Protein AF-A0A974PUY2-F1 (afdb_monomer_lite)

Organism: NCBI:txid2528964

Sequence (91 aa):
MRTSKPVTVTLGDMAERVDALRVSGRYASTSEVLRAGVRALEREQAALDAYMREEVRKALDDTRPSVPSEDVFARLKRRHQEEAKAAGRGV

InterPro domains:
  IPR010985 Ribbon-helix-helix [SSF47598] (8-46)
  IPR022789 Antitoxin ParD [PF03693] (4-71)
  IPR038296 Antitoxin ParD superfamily [G3DSA:6.10.10.120] (13-87)

pLDDT: mean 92.39, std 10.44, range [47.84, 98.56]

Structure (mmCIF, N/CA/C/O backbone):
data_AF-A0A974PUY2-F1
#
_entry.id   AF-A0A974PUY2-F1
#
loop_
_atom_site.group_PDB
_atom_site.id
_atom_site.type_symbol
_atom_site.label_atom_id
_atom_site.label_alt_id
_atom_site.label_comp_id
_atom_site.label_asym_id
_atom_site.label_entity_id
_atom_site.label_seq_id
_atom_site.pdbx_PDB_ins_code
_atom_site.Cartn_x
_atom_site.Cartn_y
_atom_site.Cartn_z
_atom_site.occupancy
_atom_site.B_iso_or_equiv
_atom_site.auth_seq_id
_atom_site.auth_comp_id
_atom_site.auth_asym_id
_atom_site.auth_atom_id
_atom_site.pdbx_PDB_model_num
ATOM 1 N N . MET A 1 1 ? -0.754 8.338 -35.771 1.00 50.84 1 MET A N 1
ATOM 2 C CA . MET A 1 1 ? -0.496 9.304 -34.673 1.00 50.84 1 MET A CA 1
ATOM 3 C C . MET A 1 1 ? -0.076 8.526 -33.433 1.00 50.84 1 MET A C 1
ATOM 5 O O . MET A 1 1 ? -0.608 7.444 -33.225 1.00 50.84 1 MET A O 1
ATOM 9 N N . ARG A 1 2 ? 0.906 8.991 -32.650 1.00 57.28 2 ARG A N 1
ATOM 10 C CA . ARG A 1 2 ? 1.290 8.321 -31.393 1.00 57.28 2 ARG A CA 1
ATOM 11 C C . ARG A 1 2 ? 0.266 8.695 -30.312 1.00 57.28 2 ARG A C 1
ATOM 13 O O . ARG A 1 2 ? 0.081 9.875 -30.050 1.00 57.28 2 ARG A O 1
ATOM 20 N N . THR A 1 3 ? -0.395 7.703 -29.716 1.00 71.12 3 THR A N 1
ATOM 21 C CA . THR A 1 3 ? -1.517 7.870 -28.763 1.00 71.12 3 THR A CA 1
ATOM 22 C C . THR A 1 3 ? -1.085 8.282 -27.345 1.00 71.12 3 THR A C 1
ATOM 24 O O . THR A 1 3 ? -1.926 8.493 -26.481 1.00 71.12 3 THR A O 1
ATOM 27 N N . SER A 1 4 ? 0.214 8.423 -27.067 1.00 73.50 4 SER A N 1
ATOM 28 C CA . SER A 1 4 ? 0.714 8.698 -25.713 1.00 73.50 4 SER A CA 1
ATOM 29 C C . SER A 1 4 ? 1.850 9.718 -25.699 1.00 73.50 4 SER A C 1
ATOM 31 O O . SER A 1 4 ? 2.775 9.623 -26.510 1.00 73.50 4 SER A O 1
ATOM 33 N N . LYS A 1 5 ? 1.816 10.641 -24.730 1.00 85.44 5 LYS A N 1
ATOM 34 C CA . LYS A 1 5 ? 2.904 11.588 -24.445 1.00 85.44 5 LYS A CA 1
ATOM 35 C C . LYS A 1 5 ? 4.069 10.852 -23.756 1.00 85.44 5 LYS A C 1
ATOM 37 O O . LYS A 1 5 ? 3.812 10.131 -22.792 1.00 85.44 5 LYS A O 1
ATOM 42 N N . PRO A 1 6 ? 5.325 10.994 -24.222 1.00 87.81 6 PRO A N 1
ATOM 43 C CA . PRO A 1 6 ? 6.476 10.412 -23.536 1.00 87.81 6 PRO A CA 1
ATOM 44 C C . PRO A 1 6 ? 6.671 11.068 -22.163 1.00 87.81 6 PRO A C 1
ATOM 46 O O . PRO A 1 6 ? 6.461 12.272 -22.008 1.00 87.81 6 PRO A O 1
ATOM 49 N N . VAL A 1 7 ? 7.073 10.266 -21.178 1.00 90.06 7 VAL A N 1
ATOM 50 C CA . VAL A 1 7 ? 7.350 10.703 -19.804 1.00 90.06 7 VAL A CA 1
ATOM 51 C C . VAL A 1 7 ? 8.769 10.276 -19.449 1.00 90.06 7 VAL A C 1
ATOM 53 O O . VAL A 1 7 ? 9.121 9.109 -19.620 1.00 90.06 7 VAL A O 1
ATOM 56 N N . THR A 1 8 ? 9.570 11.219 -18.956 1.00 93.50 8 THR A N 1
ATOM 57 C CA . THR A 1 8 ? 10.910 10.958 -18.421 1.00 93.50 8 THR A 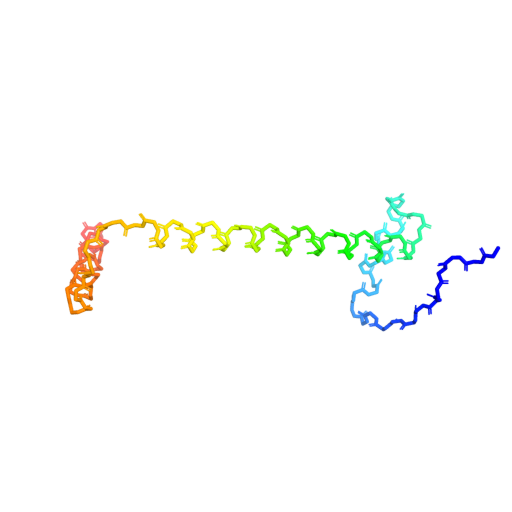CA 1
ATOM 58 C C . THR A 1 8 ? 10.811 10.837 -16.908 1.00 93.50 8 THR A C 1
ATOM 60 O O . THR A 1 8 ? 10.221 11.699 -16.261 1.00 93.50 8 THR A O 1
ATOM 63 N N . VAL A 1 9 ? 11.378 9.771 -16.348 1.00 92.69 9 VAL A N 1
ATOM 64 C CA . VAL A 1 9 ? 11.375 9.501 -14.906 1.00 92.69 9 VAL A CA 1
ATOM 65 C C . VAL A 1 9 ? 12.769 9.086 -14.451 1.00 92.69 9 VAL A C 1
ATOM 67 O O . VAL A 1 9 ? 13.489 8.415 -15.190 1.00 92.69 9 VAL A O 1
ATOM 70 N N . THR A 1 10 ? 13.131 9.452 -13.224 1.00 95.81 10 THR A N 1
ATOM 71 C CA . THR A 1 10 ? 14.372 9.016 -12.574 1.00 95.81 10 THR A CA 1
ATOM 72 C C . THR A 1 10 ? 14.044 7.881 -11.613 1.00 95.81 10 THR A C 1
ATOM 74 O O . THR A 1 10 ? 13.235 8.062 -10.709 1.00 95.81 10 THR A O 1
ATOM 77 N N . LEU A 1 11 ? 14.648 6.707 -11.818 1.00 94.50 11 LEU A N 1
ATOM 78 C CA . LEU A 1 11 ? 14.323 5.494 -11.053 1.00 94.50 11 LEU A CA 1
ATOM 79 C C . LEU A 1 11 ? 15.255 5.228 -9.859 1.00 94.50 11 LEU A C 1
ATOM 81 O O . LEU A 1 11 ? 14.910 4.407 -9.013 1.00 94.50 11 LEU A O 1
ATOM 85 N N . GLY A 1 12 ? 16.417 5.888 -9.784 1.00 96.06 12 GLY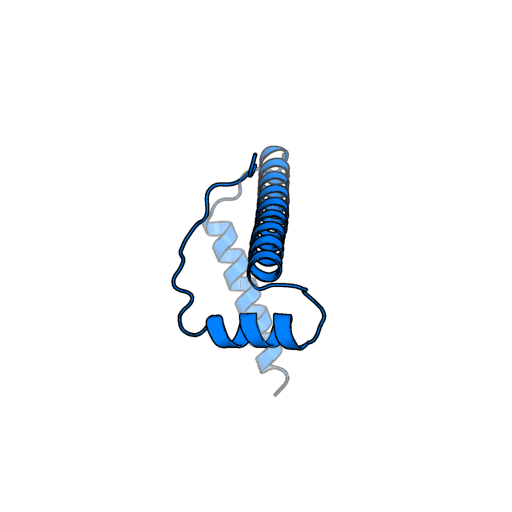 A N 1
ATOM 86 C CA . GLY A 1 12 ? 17.435 5.597 -8.765 1.00 96.06 12 GLY A CA 1
ATOM 87 C C . GLY A 1 12 ? 17.791 4.106 -8.730 1.00 96.06 12 GLY A C 1
ATOM 88 O O . GLY A 1 12 ? 17.881 3.465 -9.779 1.00 96.06 12 GLY A O 1
ATOM 89 N N . ASP A 1 13 ? 17.887 3.542 -7.528 1.00 94.62 13 ASP A N 1
ATOM 90 C CA . ASP A 1 13 ? 18.219 2.130 -7.270 1.00 94.62 13 ASP A CA 1
ATOM 91 C C . ASP A 1 13 ? 17.240 1.126 -7.914 1.00 94.62 13 ASP A C 1
ATOM 93 O O . ASP A 1 13 ? 17.537 -0.060 -8.061 1.00 94.62 13 ASP A O 1
ATOM 97 N N . MET A 1 14 ? 16.047 1.569 -8.329 1.00 95.19 14 MET A N 1
ATOM 98 C CA . MET A 1 14 ? 15.084 0.704 -9.020 1.00 95.19 14 MET A CA 1
ATOM 99 C C . MET A 1 14 ? 15.446 0.456 -10.489 1.00 95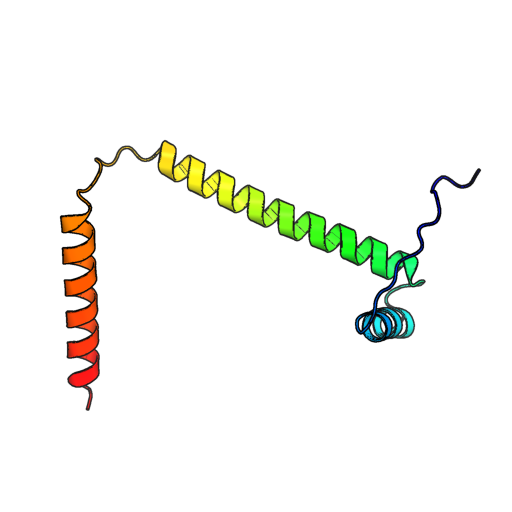.19 14 MET A C 1
ATOM 101 O O . MET A 1 14 ? 14.884 -0.459 -11.095 1.00 95.19 14 MET A O 1
ATOM 105 N N . ALA A 1 15 ? 16.369 1.231 -11.069 1.00 96.00 15 ALA A N 1
ATOM 106 C CA . ALA A 1 15 ? 16.787 1.071 -12.461 1.00 96.00 15 ALA A CA 1
ATOM 107 C C . ALA A 1 15 ? 17.339 -0.338 -12.732 1.00 96.00 15 ALA A C 1
ATOM 109 O O . ALA A 1 15 ? 16.936 -0.971 -13.708 1.00 96.00 15 ALA A O 1
ATOM 110 N N . GLU A 1 16 ? 18.172 -0.866 -11.830 1.00 95.88 16 GLU A N 1
ATOM 111 C CA . GLU A 1 16 ? 18.748 -2.213 -11.948 1.00 95.88 16 GLU A CA 1
ATOM 112 C C . GLU A 1 16 ? 17.671 -3.302 -11.913 1.00 95.88 16 GLU A C 1
ATOM 114 O O . GLU A 1 16 ? 17.705 -4.254 -12.690 1.00 95.88 16 GLU A O 1
ATOM 119 N N . ARG A 1 17 ? 16.656 -3.139 -11.056 1.00 95.62 17 ARG A N 1
ATOM 120 C CA . ARG A 1 17 ? 15.538 -4.091 -10.949 1.00 95.62 17 ARG A CA 1
ATOM 121 C C . ARG A 1 17 ? 14.683 -4.093 -12.211 1.00 95.62 17 ARG A C 1
ATOM 123 O O . ARG A 1 17 ? 14.271 -5.152 -12.680 1.00 95.62 17 ARG A O 1
ATOM 130 N N . VAL A 1 18 ? 14.419 -2.912 -12.766 1.00 96.12 18 VAL A N 1
ATOM 131 C CA . VAL A 1 18 ? 13.682 -2.767 -14.026 1.00 96.12 18 VAL A CA 1
ATOM 132 C C . VAL A 1 18 ? 14.462 -3.388 -15.182 1.00 96.12 18 VAL A C 1
ATOM 134 O O . VAL A 1 18 ? 13.866 -4.083 -16.008 1.00 96.12 18 VAL A O 1
ATOM 137 N N . ASP A 1 19 ? 15.781 -3.197 -15.218 1.00 95.12 19 ASP A N 1
ATOM 138 C CA . ASP A 1 19 ? 16.620 -3.798 -16.248 1.00 95.12 19 ASP A CA 1
ATOM 139 C C . ASP A 1 19 ? 16.693 -5.323 -16.119 1.00 95.12 19 ASP A C 1
ATOM 141 O O . ASP A 1 19 ? 16.495 -6.022 -17.109 1.00 95.12 19 ASP A O 1
ATOM 145 N N . ALA A 1 20 ? 16.832 -5.857 -14.903 1.00 95.81 20 ALA A N 1
ATOM 146 C CA . ALA A 1 20 ? 16.795 -7.297 -14.651 1.00 95.81 20 ALA A CA 1
ATOM 147 C C . ALA A 1 20 ? 15.480 -7.938 -15.135 1.00 95.81 20 ALA A C 1
ATOM 149 O O . ALA A 1 20 ? 15.491 -8.992 -15.774 1.00 95.81 20 ALA A O 1
ATOM 150 N N . LEU A 1 21 ? 14.337 -7.282 -14.903 1.00 95.75 21 LEU A N 1
ATOM 151 C CA . LEU A 1 21 ? 13.036 -7.748 -15.396 1.00 95.75 21 LEU A CA 1
ATOM 152 C C . LEU A 1 21 ? 12.950 -7.729 -16.927 1.00 95.75 21 LEU A C 1
ATOM 154 O O . LEU A 1 21 ? 12.375 -8.646 -17.513 1.00 95.75 21 LEU A O 1
ATOM 158 N N . ARG A 1 22 ? 13.535 -6.725 -17.582 1.00 95.62 22 ARG A N 1
ATOM 159 C CA . ARG A 1 22 ? 13.621 -6.660 -19.047 1.00 95.62 22 ARG A CA 1
ATOM 160 C C . ARG A 1 22 ? 14.537 -7.758 -19.599 1.00 95.62 22 ARG A C 1
ATOM 162 O O . ARG A 1 22 ? 14.135 -8.495 -20.494 1.00 95.62 22 ARG A O 1
ATOM 169 N N . VAL A 1 23 ? 15.744 -7.898 -19.048 1.00 95.69 23 VAL A N 1
ATOM 170 C CA . VAL A 1 23 ? 16.754 -8.892 -19.461 1.00 95.69 23 VAL A CA 1
ATOM 171 C C . VAL A 1 23 ? 16.272 -10.324 -19.230 1.00 95.69 23 VAL A C 1
ATOM 173 O O . VAL A 1 23 ? 16.603 -11.204 -20.018 1.00 95.69 23 VAL A O 1
ATOM 176 N N . SER A 1 24 ? 15.414 -10.559 -18.230 1.00 95.75 24 SER A N 1
ATOM 177 C CA . SER A 1 24 ? 14.779 -11.868 -18.013 1.00 95.75 24 SER A CA 1
ATOM 178 C C . SER A 1 24 ? 13.910 -12.354 -19.184 1.00 95.75 24 SER A C 1
ATOM 180 O O . SER A 1 24 ? 13.474 -13.501 -19.187 1.00 95.75 24 SER A O 1
ATOM 182 N N . GLY A 1 25 ? 13.600 -11.485 -20.155 1.00 93.06 25 GLY A N 1
ATOM 183 C CA . GLY A 1 25 ? 12.727 -11.791 -21.289 1.00 93.06 25 GLY A CA 1
ATOM 184 C C . GLY A 1 25 ? 11.235 -11.758 -20.950 1.00 93.06 25 GLY A C 1
ATOM 185 O O . GLY A 1 25 ? 10.404 -11.866 -21.847 1.00 93.06 25 GLY A O 1
ATOM 186 N N . ARG A 1 26 ? 10.869 -11.551 -19.675 1.00 92.56 26 ARG A N 1
ATOM 187 C CA . ARG A 1 26 ? 9.470 -11.426 -19.236 1.00 92.56 26 ARG A CA 1
ATOM 188 C C . ARG A 1 26 ? 8.777 -10.169 -19.771 1.00 92.56 26 ARG A C 1
ATOM 190 O O . ARG A 1 26 ? 7.553 -10.153 -19.864 1.00 92.56 26 ARG A O 1
ATOM 197 N N . TYR A 1 27 ? 9.544 -9.130 -20.097 1.00 96.69 27 TYR A N 1
ATOM 198 C CA . TYR A 1 27 ? 9.043 -7.868 -20.639 1.00 96.69 27 TYR A CA 1
ATOM 199 C C . TYR A 1 27 ? 9.904 -7.429 -21.823 1.00 96.69 27 TYR A C 1
ATOM 201 O O . TYR A 1 27 ? 11.131 -7.431 -21.739 1.00 96.69 27 TYR A O 1
ATOM 209 N N . ALA A 1 28 ? 9.269 -6.985 -22.905 1.00 94.75 28 ALA A N 1
ATOM 210 C CA . ALA A 1 28 ? 9.941 -6.576 -24.135 1.00 94.75 28 ALA A CA 1
ATOM 211 C C . ALA A 1 28 ? 10.610 -5.194 -24.025 1.00 94.75 28 ALA A C 1
ATOM 213 O O . ALA A 1 28 ? 11.459 -4.842 -24.842 1.00 94.75 28 ALA A O 1
ATOM 214 N N . SER A 1 29 ? 10.225 -4.373 -23.041 1.00 94.81 29 SER A N 1
ATOM 215 C CA . SER A 1 29 ? 10.795 -3.033 -22.855 1.00 94.81 29 SER A CA 1
ATOM 216 C C . SER A 1 29 ? 10.661 -2.508 -21.427 1.00 94.81 29 SER A C 1
ATOM 218 O O . SER A 1 29 ? 9.744 -2.876 -20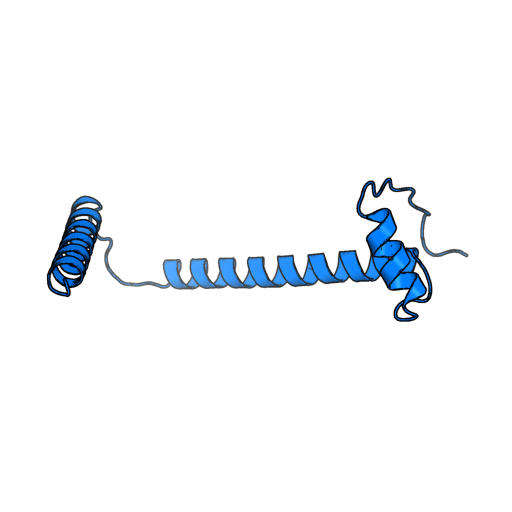.695 1.00 94.81 29 SER A O 1
ATOM 220 N N . THR A 1 30 ? 11.505 -1.538 -21.070 1.00 94.56 30 THR A N 1
ATOM 221 C CA . THR A 1 30 ? 11.394 -0.776 -19.815 1.00 94.56 30 THR A CA 1
ATOM 222 C C . THR A 1 30 ? 10.021 -0.123 -19.655 1.00 94.56 30 THR A C 1
ATOM 224 O O . THR A 1 30 ? 9.426 -0.174 -18.581 1.00 94.56 30 THR A O 1
ATOM 227 N N . SER A 1 31 ? 9.456 0.440 -20.728 1.00 94.00 31 SER A N 1
ATOM 228 C CA . SER A 1 31 ? 8.114 1.032 -20.676 1.00 94.00 31 SER A CA 1
ATOM 229 C C . SER A 1 31 ? 7.025 0.002 -20.368 1.00 94.00 31 SER A C 1
ATOM 231 O O . SER A 1 31 ? 5.995 0.351 -19.797 1.00 94.00 31 SER A O 1
ATOM 233 N N . GLU A 1 32 ? 7.222 -1.260 -20.747 1.00 95.31 32 GLU A N 1
ATOM 234 C CA . GLU A 1 32 ? 6.301 -2.339 -20.405 1.00 95.31 32 GLU A CA 1
ATOM 235 C C . GLU A 1 32 ? 6.405 -2.732 -18.932 1.00 95.31 32 GLU A C 1
ATOM 237 O O . GLU A 1 32 ? 5.366 -2.843 -18.281 1.00 95.31 32 GLU A O 1
ATOM 242 N N . VAL A 1 33 ? 7.628 -2.839 -18.398 1.00 96.69 33 VAL A N 1
ATOM 243 C CA . VAL A 1 33 ? 7.871 -3.057 -16.963 1.00 96.69 33 VAL A CA 1
ATOM 244 C C . VAL A 1 33 ? 7.189 -1.963 -16.140 1.00 96.69 33 VAL A C 1
ATOM 246 O O . VAL A 1 33 ? 6.431 -2.263 -15.221 1.00 96.69 33 VAL A O 1
ATOM 249 N N . LEU A 1 34 ? 7.379 -0.692 -16.513 1.00 95.44 34 LEU A N 1
ATOM 250 C CA . LEU A 1 34 ? 6.775 0.442 -15.808 1.00 95.44 34 LEU A CA 1
ATOM 251 C C . LEU A 1 34 ? 5.243 0.416 -15.870 1.00 95.44 34 LEU A C 1
ATOM 253 O O . LEU A 1 34 ? 4.586 0.570 -14.844 1.00 95.44 34 LEU A O 1
ATOM 257 N N . ARG A 1 35 ? 4.648 0.155 -17.044 1.00 94.94 35 ARG A N 1
ATOM 258 C CA . ARG A 1 35 ? 3.185 0.010 -17.159 1.00 94.94 35 ARG A CA 1
ATOM 259 C C . ARG A 1 35 ? 2.653 -1.167 -16.341 1.00 94.94 35 ARG A C 1
ATOM 261 O O . ARG A 1 35 ? 1.570 -1.069 -15.773 1.00 94.94 35 ARG A O 1
ATOM 268 N N . ALA A 1 36 ? 3.378 -2.285 -16.298 1.00 96.81 36 ALA A N 1
ATOM 269 C CA . ALA A 1 36 ? 3.009 -3.430 -15.473 1.00 96.81 36 ALA A CA 1
ATOM 270 C C . ALA A 1 36 ? 3.075 -3.092 -13.977 1.00 96.81 36 ALA A C 1
ATOM 272 O O . ALA A 1 36 ? 2.164 -3.475 -13.244 1.00 96.81 36 ALA A O 1
ATOM 273 N N . GLY A 1 37 ? 4.089 -2.328 -13.559 1.00 95.94 37 GLY A N 1
ATOM 274 C CA . GLY A 1 37 ? 4.229 -1.809 -12.200 1.00 95.94 37 GLY A CA 1
ATOM 275 C C . GLY A 1 37 ? 3.062 -0.911 -11.790 1.00 95.94 37 GLY A C 1
ATOM 276 O O . GLY A 1 37 ? 2.439 -1.166 -10.766 1.00 95.94 37 GLY A O 1
ATOM 277 N N . VAL A 1 38 ? 2.689 0.067 -12.624 1.00 96.62 38 VAL A N 1
ATOM 278 C CA . VAL A 1 38 ? 1.537 0.950 -12.346 1.00 96.62 38 VAL A CA 1
ATOM 279 C C . VAL A 1 38 ? 0.242 0.148 -12.224 1.00 96.62 38 VAL A C 1
ATOM 281 O O . VAL A 1 38 ? -0.474 0.293 -11.241 1.00 96.62 38 VAL A O 1
ATOM 284 N N . ARG A 1 39 ? -0.021 -0.784 -13.150 1.00 97.69 39 ARG A N 1
ATOM 285 C CA . ARG A 1 39 ? -1.204 -1.657 -13.051 1.00 97.69 39 ARG A CA 1
ATOM 286 C C . ARG A 1 39 ? -1.197 -2.530 -11.799 1.00 97.69 39 ARG A C 1
ATOM 288 O O . ARG A 1 39 ? -2.259 -2.926 -11.332 1.00 97.69 39 ARG A O 1
ATOM 295 N N . ALA A 1 40 ? -0.026 -2.941 -11.314 1.00 97.94 40 ALA A N 1
ATOM 296 C CA . ALA A 1 40 ? 0.077 -3.710 -10.078 1.00 97.94 40 ALA A CA 1
ATOM 297 C C . ALA A 1 40 ? -0.259 -2.844 -8.861 1.00 97.94 40 ALA A C 1
ATOM 299 O O . ALA A 1 40 ? -1.063 -3.275 -8.040 1.00 97.94 40 ALA A O 1
ATOM 300 N N . LEU A 1 41 ? 0.267 -1.618 -8.819 1.00 98.12 41 LEU A N 1
ATOM 301 C CA . LEU A 1 41 ? -0.050 -0.636 -7.787 1.00 98.12 41 LEU A CA 1
ATOM 302 C C . LEU A 1 41 ? -1.554 -0.326 -7.743 1.00 98.12 41 LEU A C 1
ATOM 304 O O . LEU A 1 41 ? -2.151 -0.370 -6.674 1.00 98.12 41 LEU A O 1
ATOM 308 N N . GLU A 1 42 ? -2.188 -0.103 -8.897 1.00 98.25 42 GLU A N 1
ATOM 309 C CA . GLU A 1 42 ? -3.638 0.130 -8.982 1.00 98.25 42 GLU A CA 1
ATOM 310 C C . GLU A 1 42 ? -4.450 -1.045 -8.416 1.00 98.25 42 GLU A C 1
ATOM 312 O O . GLU A 1 42 ? -5.428 -0.834 -7.700 1.00 98.25 42 GLU A O 1
ATOM 317 N N . ARG A 1 43 ? -4.046 -2.294 -8.699 1.00 98.38 43 ARG A N 1
ATOM 318 C CA . ARG A 1 43 ? -4.715 -3.485 -8.143 1.00 98.38 43 ARG A CA 1
ATOM 319 C C . ARG A 1 43 ? -4.564 -3.576 -6.629 1.00 98.38 43 ARG A C 1
ATOM 321 O O . ARG A 1 43 ? -5.526 -3.930 -5.955 1.00 98.38 43 ARG A O 1
ATOM 328 N N . GLU A 1 44 ? -3.373 -3.292 -6.112 1.00 98.44 44 GLU A N 1
ATOM 329 C CA . GLU A 1 44 ? -3.098 -3.309 -4.674 1.00 98.44 44 GLU A CA 1
ATOM 330 C C . GLU A 1 44 ? -3.921 -2.243 -3.943 1.00 98.44 44 GLU A C 1
ATOM 332 O O . GLU A 1 44 ? -4.612 -2.555 -2.974 1.00 98.44 44 GLU A O 1
ATOM 337 N N . GLN A 1 45 ? -3.930 -1.014 -4.465 1.00 98.44 45 GLN A N 1
ATOM 338 C CA . GLN A 1 45 ? -4.729 0.086 -3.925 1.00 98.44 45 GLN A CA 1
ATOM 339 C C . GLN A 1 45 ? -6.225 -0.231 -3.968 1.00 98.44 45 GLN A C 1
ATOM 341 O O . GLN A 1 45 ? -6.907 -0.105 -2.956 1.00 98.44 45 GLN A O 1
ATOM 346 N N . ALA A 1 46 ? -6.736 -0.728 -5.098 1.00 98.38 46 ALA A N 1
ATOM 347 C CA . ALA A 1 46 ? -8.145 -1.090 -5.218 1.00 98.38 46 ALA A CA 1
ATOM 348 C C . ALA A 1 46 ? -8.554 -2.201 -4.235 1.00 98.38 46 ALA A C 1
ATOM 350 O O . ALA A 1 46 ? -9.651 -2.149 -3.674 1.00 98.38 46 ALA A O 1
ATOM 351 N N . ALA A 1 47 ? -7.683 -3.192 -4.012 1.00 98.38 47 ALA A N 1
ATOM 352 C CA . ALA A 1 47 ? -7.923 -4.257 -3.042 1.00 98.38 47 ALA A CA 1
ATOM 353 C C . ALA A 1 47 ? -7.951 -3.717 -1.605 1.00 98.38 47 ALA A C 1
ATOM 355 O O . ALA A 1 47 ? -8.855 -4.061 -0.841 1.00 98.38 47 ALA A O 1
ATOM 356 N N . LEU A 1 48 ? -7.008 -2.838 -1.256 1.00 98.44 48 LEU A N 1
ATOM 357 C CA . LEU A 1 48 ? -6.958 -2.196 0.053 1.00 98.44 48 LEU A CA 1
ATOM 358 C C . LEU A 1 48 ? -8.195 -1.319 0.297 1.00 98.44 48 LEU A C 1
ATOM 360 O O . LEU A 1 48 ? -8.842 -1.448 1.334 1.00 98.44 48 LEU A O 1
ATOM 364 N N . ASP A 1 49 ? -8.581 -0.497 -0.677 1.00 98.50 49 ASP A N 1
ATOM 365 C CA . ASP A 1 49 ? -9.763 0.364 -0.587 1.00 98.50 49 ASP A CA 1
ATOM 366 C C . ASP A 1 49 ? -11.057 -0.445 -0.465 1.00 98.50 49 ASP A C 1
ATOM 368 O O . ASP A 1 49 ? -11.972 -0.075 0.272 1.00 98.50 49 ASP A O 1
ATOM 372 N N . ALA A 1 50 ? -11.173 -1.550 -1.208 1.00 98.38 50 ALA A N 1
ATOM 373 C CA . ALA A 1 50 ? -12.312 -2.455 -1.096 1.00 98.38 50 ALA A CA 1
ATOM 374 C C . ALA A 1 50 ? -12.389 -3.076 0.304 1.00 98.38 50 ALA A C 1
ATOM 376 O O . ALA A 1 50 ? -13.462 -3.074 0.906 1.00 98.38 50 ALA A O 1
ATOM 377 N N . TYR A 1 51 ? -11.255 -3.534 0.840 1.00 98.44 51 TYR A N 1
ATOM 378 C CA . TYR A 1 51 ? -11.175 -4.071 2.195 1.00 98.44 51 TYR A CA 1
ATOM 379 C C . TYR A 1 51 ? -11.570 -3.028 3.249 1.00 98.44 51 TYR A C 1
ATOM 381 O O . TYR A 1 51 ? -12.439 -3.295 4.074 1.00 98.44 51 TYR A O 1
ATOM 389 N N . MET A 1 52 ? -11.007 -1.816 3.193 1.00 98.56 52 MET A N 1
ATOM 390 C CA . MET A 1 52 ? -11.339 -0.757 4.152 1.00 98.56 52 MET A CA 1
ATOM 391 C C . MET A 1 52 ? -12.820 -0.372 4.095 1.00 98.56 52 MET A C 1
ATOM 393 O O . MET A 1 52 ? -13.459 -0.245 5.137 1.00 98.56 52 MET A O 1
ATOM 397 N N . ARG A 1 53 ? -13.386 -0.212 2.891 1.00 98.44 53 ARG A N 1
ATOM 398 C CA . ARG A 1 53 ? -14.818 0.091 2.728 1.00 98.44 53 ARG A CA 1
ATOM 399 C C . ARG A 1 53 ? -15.700 -0.997 3.319 1.00 98.44 53 ARG A C 1
ATOM 401 O O . ARG A 1 53 ? -16.710 -0.680 3.940 1.00 98.44 53 ARG A O 1
ATOM 408 N N . GLU A 1 54 ? -15.318 -2.253 3.136 1.00 98.50 54 GLU A N 1
ATOM 409 C CA . GLU A 1 54 ? -16.056 -3.380 3.684 1.00 98.50 54 GLU A CA 1
ATOM 410 C C . GLU A 1 54 ? -16.015 -3.404 5.217 1.00 98.50 54 GLU 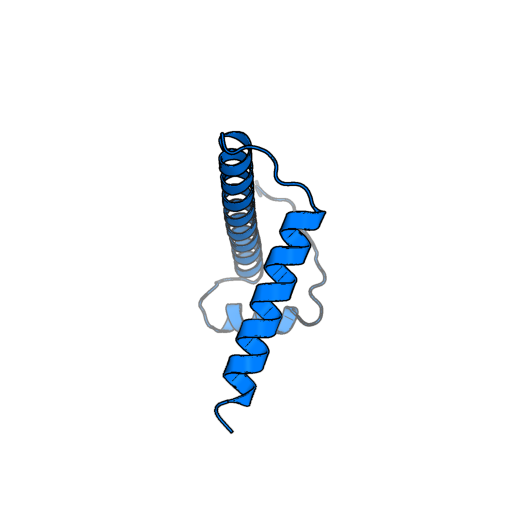A C 1
ATOM 412 O O . GLU A 1 54 ? -17.057 -3.563 5.847 1.00 98.50 54 GLU A O 1
ATOM 417 N N . GLU A 1 55 ? -14.852 -3.180 5.830 1.00 98.38 55 GLU A N 1
ATOM 418 C CA . GLU A 1 55 ? -14.735 -3.116 7.293 1.00 98.38 55 GLU A CA 1
ATOM 419 C C . GLU A 1 55 ? -15.497 -1.923 7.889 1.00 98.38 55 GLU A C 1
ATOM 421 O O . GLU A 1 55 ? -16.180 -2.070 8.902 1.00 98.38 55 GLU A O 1
ATOM 426 N N . VAL A 1 56 ? -15.462 -0.757 7.233 1.00 98.38 56 VAL A N 1
ATOM 427 C CA . VAL A 1 56 ? -16.261 0.409 7.646 1.00 98.38 56 VAL A CA 1
ATOM 428 C C . VAL A 1 56 ? -17.755 0.109 7.543 1.00 98.38 56 VAL A C 1
ATOM 430 O O . VAL A 1 56 ? -18.499 0.408 8.473 1.00 98.38 56 VAL A O 1
ATOM 433 N N . ARG A 1 57 ? -18.202 -0.513 6.447 1.00 98.31 57 ARG A N 1
ATOM 434 C CA . ARG A 1 57 ? -19.603 -0.909 6.268 1.00 98.31 57 ARG A CA 1
ATOM 435 C C . ARG A 1 57 ? -20.054 -1.865 7.370 1.00 98.31 57 ARG A C 1
ATOM 437 O O . ARG A 1 57 ? -21.060 -1.598 8.012 1.00 98.31 57 ARG A O 1
ATOM 444 N N . LYS A 1 58 ? -19.272 -2.911 7.656 1.00 97.56 58 LYS A N 1
ATOM 445 C CA . LYS A 1 58 ? -19.547 -3.843 8.763 1.00 97.56 58 LYS A CA 1
ATOM 446 C C . LYS A 1 58 ? -19.650 -3.134 10.111 1.00 97.56 58 LYS A C 1
ATOM 448 O O . LYS A 1 58 ? -20.500 -3.504 10.909 1.00 97.56 58 LYS A O 1
ATOM 453 N N . ALA A 1 59 ? -18.793 -2.146 10.372 1.00 95.69 59 ALA A N 1
ATOM 454 C CA . ALA A 1 59 ? -18.823 -1.382 11.616 1.00 95.69 59 ALA A CA 1
ATOM 455 C C . ALA A 1 59 ? -20.056 -0.468 11.721 1.00 95.69 59 ALA A C 1
ATOM 457 O O . ALA A 1 59 ? -20.591 -0.301 12.811 1.00 95.69 59 ALA A O 1
ATOM 458 N N . LEU A 1 60 ? -20.513 0.112 10.606 1.00 96.50 60 LEU A N 1
ATOM 459 C CA . LEU A 1 60 ? -21.738 0.920 10.562 1.00 96.50 60 LEU A CA 1
ATOM 460 C C . LEU A 1 60 ? -23.008 0.066 10.677 1.00 96.50 60 LEU A C 1
ATOM 462 O O . LEU A 1 60 ? -23.973 0.499 11.300 1.00 96.50 60 LEU A O 1
ATOM 466 N N . ASP A 1 61 ? -22.992 -1.138 10.102 1.00 97.31 61 ASP A N 1
ATOM 467 C CA . ASP A 1 61 ? -24.096 -2.105 10.161 1.00 97.31 61 ASP A CA 1
ATOM 468 C C . ASP A 1 61 ? -24.153 -2.858 11.512 1.00 97.31 61 ASP A C 1
ATOM 470 O O . ASP A 1 61 ? -25.086 -3.622 11.769 1.00 97.31 61 ASP A O 1
ATOM 474 N N . ASP A 1 62 ? -23.158 -2.673 12.385 1.00 96.38 62 ASP A N 1
ATOM 475 C CA . ASP A 1 62 ? -23.076 -3.339 13.681 1.00 96.38 62 ASP A CA 1
ATOM 476 C C . ASP A 1 62 ? -24.084 -2.756 14.681 1.00 96.38 62 ASP A C 1
ATOM 478 O O . ASP A 1 62 ? -23.968 -1.623 15.143 1.00 96.38 62 ASP A O 1
ATOM 482 N N . THR A 1 63 ? -25.070 -3.567 15.064 1.00 96.56 63 THR A N 1
ATOM 483 C CA . THR A 1 63 ? -26.130 -3.169 16.000 1.00 96.56 63 THR A CA 1
ATOM 484 C C . THR A 1 63 ? -25.742 -3.325 17.472 1.00 96.56 63 THR A C 1
ATOM 486 O O . THR A 1 63 ? -26.579 -3.101 18.351 1.00 96.56 63 THR A O 1
ATOM 489 N N . ARG A 1 64 ? -24.527 -3.796 17.785 1.00 95.50 64 ARG A N 1
ATOM 490 C CA . ARG A 1 64 ? -24.082 -3.962 19.176 1.00 95.50 64 ARG A CA 1
ATOM 491 C C . ARG A 1 64 ? -23.971 -2.596 19.864 1.00 95.50 64 ARG A C 1
ATOM 493 O O . ARG A 1 64 ? -23.568 -1.619 19.237 1.00 95.50 64 ARG A O 1
ATOM 500 N N . PRO A 1 65 ? -24.296 -2.506 21.165 1.00 94.19 65 PRO A N 1
ATOM 501 C CA . PRO A 1 65 ? -24.166 -1.253 21.891 1.00 94.19 65 PRO A CA 1
ATOM 502 C C . PRO A 1 65 ? -22.696 -0.838 22.017 1.00 94.19 65 PRO A C 1
ATOM 504 O O . PRO A 1 65 ? -21.804 -1.682 22.145 1.00 94.19 65 PRO A O 1
ATOM 507 N N . SER A 1 66 ? -22.461 0.474 22.049 1.00 93.31 66 SER A N 1
ATOM 508 C CA . SER A 1 66 ? -21.150 1.041 22.364 1.00 93.31 66 SER A CA 1
ATOM 509 C C . SER A 1 66 ? -20.648 0.547 23.720 1.00 93.31 66 SER A C 1
ATOM 511 O O . SER A 1 66 ? -21.412 0.434 24.679 1.00 93.31 66 SER A O 1
ATOM 513 N N . VAL A 1 67 ? -19.343 0.291 23.807 1.00 94.56 67 VAL A N 1
ATOM 514 C CA . VAL A 1 67 ? -18.678 -0.135 25.044 1.00 94.56 67 VAL A CA 1
ATOM 515 C C . VAL A 1 67 ? -17.862 1.038 25.598 1.00 94.56 67 VAL A C 1
ATOM 517 O O . VAL A 1 67 ? -17.106 1.638 24.827 1.00 94.56 67 VAL A O 1
ATOM 520 N N . PRO A 1 68 ? -17.971 1.369 26.899 1.00 96.88 68 PRO A N 1
ATOM 521 C CA . PRO A 1 68 ? -17.104 2.355 27.539 1.00 96.88 68 PRO A CA 1
ATOM 522 C C . PRO A 1 68 ? -15.626 2.001 27.364 1.00 96.88 68 PRO A C 1
ATOM 524 O O . PRO A 1 68 ? -15.231 0.833 27.440 1.00 96.88 68 PRO A O 1
ATOM 527 N N . SER A 1 69 ? -14.785 3.006 27.128 1.00 96.50 69 SER A N 1
ATOM 528 C CA . SER A 1 69 ? -13.369 2.766 26.831 1.00 96.50 69 SER A CA 1
ATOM 529 C C . SER A 1 69 ? -12.630 2.123 28.011 1.00 96.50 69 SER A C 1
ATOM 531 O O . SER A 1 69 ? -11.764 1.268 27.819 1.00 96.50 69 SER A O 1
ATOM 533 N N . GLU A 1 70 ? -13.039 2.452 29.235 1.00 97.31 70 GLU A N 1
ATOM 534 C CA . GLU A 1 70 ? -12.525 1.917 30.494 1.00 97.31 70 GLU A CA 1
ATOM 535 C C . GLU A 1 70 ? -12.693 0.394 30.557 1.00 97.31 70 GLU A C 1
ATOM 537 O O . GLU A 1 70 ? -11.750 -0.327 30.899 1.00 97.31 70 GLU A O 1
ATOM 542 N N . ASP A 1 71 ? -13.857 -0.109 30.139 1.00 96.94 71 ASP A N 1
ATOM 543 C CA . ASP A 1 71 ? -14.160 -1.540 30.110 1.00 96.94 71 ASP A CA 1
ATOM 544 C C . ASP A 1 71 ? -13.330 -2.272 29.049 1.00 96.94 71 ASP A C 1
ATOM 546 O O . ASP A 1 71 ? -12.866 -3.397 29.274 1.00 96.94 71 ASP A O 1
ATOM 550 N N . VAL A 1 72 ? -13.090 -1.633 27.897 1.00 96.19 72 VAL A N 1
ATOM 551 C CA . VAL A 1 72 ? -12.213 -2.169 26.843 1.00 96.19 72 VAL A CA 1
ATOM 552 C C . VAL A 1 72 ? -10.791 -2.339 27.378 1.00 96.19 72 VAL A C 1
ATOM 554 O O . VAL A 1 72 ? -10.235 -3.440 27.311 1.00 96.19 72 VAL A O 1
ATOM 557 N N . PHE A 1 73 ? -10.212 -1.289 27.965 1.00 97.12 73 PHE A N 1
ATOM 558 C CA . PHE A 1 73 ? -8.852 -1.340 28.505 1.00 97.12 73 PHE A CA 1
ATOM 559 C C . PHE A 1 73 ? -8.722 -2.322 29.672 1.00 97.12 73 PHE A C 1
ATOM 561 O O . PHE A 1 73 ? -7.747 -3.078 29.728 1.00 97.12 73 PHE A O 1
ATOM 568 N N . ALA A 1 74 ? -9.710 -2.378 30.570 1.00 97.38 74 ALA A N 1
ATOM 569 C CA . ALA A 1 74 ? -9.730 -3.344 31.665 1.00 97.38 74 ALA A CA 1
ATOM 570 C C . ALA A 1 74 ? -9.701 -4.792 31.144 1.00 97.38 74 ALA A C 1
ATOM 572 O O . ALA A 1 74 ? -8.917 -5.617 31.628 1.00 97.38 74 ALA A O 1
ATOM 573 N N . ARG A 1 75 ? -10.500 -5.102 30.112 1.00 96.62 75 ARG A N 1
ATOM 574 C CA . ARG A 1 75 ? -10.512 -6.424 29.464 1.00 96.62 75 ARG A CA 1
ATOM 575 C C . ARG A 1 75 ? -9.184 -6.747 28.779 1.00 96.62 75 ARG A C 1
ATOM 577 O O . ARG A 1 75 ? -8.677 -7.854 28.957 1.00 96.62 75 ARG A O 1
ATOM 584 N N . LEU A 1 76 ? -8.608 -5.800 28.035 1.00 96.88 76 LEU A N 1
ATOM 585 C CA . LEU A 1 76 ? -7.322 -5.985 27.348 1.00 96.88 76 LEU A CA 1
ATOM 586 C C . LEU A 1 76 ? -6.174 -6.234 28.333 1.00 96.88 76 LEU A C 1
ATOM 588 O O . LEU A 1 76 ? -5.364 -7.138 28.116 1.00 96.88 76 LEU A O 1
ATOM 592 N N . LYS A 1 77 ? -6.136 -5.480 29.440 1.00 96.50 77 LYS A N 1
ATOM 593 C CA . LYS A 1 77 ? -5.136 -5.644 30.502 1.00 96.50 77 LYS A CA 1
ATOM 594 C C . LYS A 1 77 ? -5.244 -7.010 31.167 1.00 96.50 77 LYS A C 1
ATOM 596 O O . LYS A 1 77 ? -4.226 -7.670 31.361 1.00 96.50 77 LYS A O 1
ATOM 601 N N . ARG A 1 78 ? -6.465 -7.455 31.484 1.00 97.00 78 ARG A N 1
ATOM 602 C CA . ARG A 1 78 ? -6.694 -8.785 32.066 1.00 97.00 78 ARG A CA 1
ATOM 603 C C . ARG A 1 78 ? -6.180 -9.891 31.143 1.00 97.00 78 ARG A C 1
ATOM 605 O O . ARG A 1 78 ? -5.431 -10.746 31.603 1.00 97.00 78 ARG A O 1
ATOM 612 N N . ARG A 1 79 ? -6.493 -9.816 29.845 1.00 95.88 79 ARG A N 1
ATOM 613 C CA . ARG A 1 79 ? -6.006 -10.782 28.848 1.00 95.88 79 ARG A CA 1
ATOM 614 C C . ARG A 1 79 ? -4.476 -10.845 28.793 1.00 95.88 79 ARG A C 1
ATOM 616 O O . ARG A 1 79 ? -3.915 -11.930 28.880 1.00 95.88 79 ARG A O 1
ATOM 623 N N . HIS A 1 80 ? -3.798 -9.697 28.729 1.00 94.00 80 HIS A N 1
ATOM 624 C CA . HIS A 1 80 ? -2.328 -9.655 28.729 1.00 94.00 80 HIS A CA 1
ATOM 625 C C . HIS A 1 80 ? -1.727 -10.273 29.997 1.00 94.00 80 HIS A C 1
ATOM 627 O O . HIS A 1 80 ? -0.718 -10.970 29.940 1.00 94.00 80 HIS A O 1
ATOM 633 N N . GLN A 1 81 ? -2.344 -10.038 31.158 1.00 94.56 81 GLN A N 1
ATOM 634 C CA . GLN A 1 81 ? -1.889 -10.631 32.416 1.00 94.56 81 GLN A CA 1
ATOM 635 C C . GLN A 1 81 ? -2.076 -12.151 32.444 1.00 94.56 81 GLN A C 1
ATOM 637 O O . GLN A 1 81 ? -1.238 -12.855 33.003 1.00 94.56 81 GLN A O 1
ATOM 642 N N . GLU A 1 82 ? -3.161 -12.668 31.869 1.00 93.56 82 GLU A N 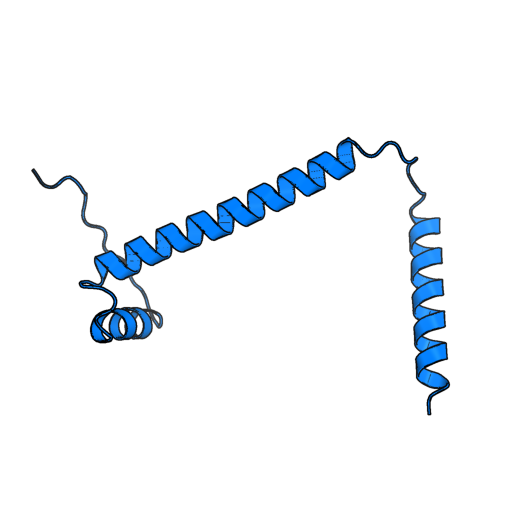1
ATOM 643 C CA . GLU A 1 82 ? -3.404 -14.108 31.748 1.00 93.56 82 GLU A CA 1
ATOM 644 C C . GLU A 1 82 ? -2.385 -14.772 30.816 1.00 93.56 82 GLU A C 1
ATOM 646 O O . GLU A 1 82 ? -1.796 -15.786 31.195 1.00 93.56 82 GLU A O 1
ATOM 651 N N . GLU A 1 83 ? -2.108 -14.160 29.661 1.00 90.94 83 GLU A N 1
ATOM 652 C CA . GLU A 1 83 ? -1.091 -14.617 28.704 1.00 90.94 83 GLU A CA 1
ATOM 653 C C . GLU A 1 83 ? 0.316 -14.599 29.330 1.00 90.94 83 GLU A C 1
ATOM 655 O O . GLU A 1 83 ? 1.033 -15.598 29.266 1.00 90.94 83 GLU A O 1
ATOM 660 N N . ALA A 1 84 ? 0.684 -13.529 30.044 1.00 89.56 84 ALA A N 1
ATOM 661 C CA . ALA A 1 84 ? 1.963 -13.441 30.753 1.00 89.56 84 ALA A CA 1
ATOM 662 C C . ALA A 1 84 ? 2.099 -14.500 31.864 1.00 89.56 84 ALA A C 1
ATOM 664 O O . ALA A 1 84 ? 3.146 -15.132 32.008 1.00 89.56 84 ALA A O 1
ATOM 665 N N . LYS A 1 85 ? 1.032 -14.747 32.636 1.00 85.31 85 LYS A N 1
ATOM 666 C CA . LYS A 1 85 ? 1.012 -15.808 33.658 1.00 85.31 85 LYS A CA 1
ATOM 667 C C . LYS A 1 85 ? 1.056 -17.207 33.044 1.00 85.31 85 LYS A C 1
ATOM 669 O O . LYS A 1 85 ? 1.540 -18.128 33.694 1.00 85.31 85 LYS A O 1
ATOM 674 N N . ALA A 1 86 ? 0.492 -17.414 31.856 1.00 82.31 86 ALA A N 1
ATOM 675 C CA . ALA A 1 86 ? 0.573 -18.689 31.145 1.00 82.31 86 ALA A CA 1
ATOM 676 C C . ALA A 1 86 ? 1.994 -18.937 30.617 1.00 82.31 86 ALA A C 1
ATOM 678 O O . ALA A 1 86 ? 2.535 -20.015 30.839 1.00 82.31 86 ALA A O 1
ATOM 679 N N . ALA A 1 87 ? 2.630 -17.918 30.032 1.00 80.06 87 ALA A N 1
ATOM 680 C CA . ALA A 1 87 ? 4.015 -17.988 29.571 1.00 80.06 87 ALA A CA 1
ATOM 681 C C . ALA A 1 87 ? 5.009 -18.241 30.721 1.00 80.06 87 ALA A C 1
ATOM 683 O O . ALA A 1 87 ? 5.921 -19.047 30.579 1.00 80.06 87 ALA A O 1
ATOM 684 N N . GLY A 1 88 ? 4.799 -17.618 31.886 1.00 73.88 88 GLY A N 1
ATOM 685 C CA . GLY A 1 88 ? 5.646 -17.818 33.068 1.00 73.88 88 GLY A CA 1
ATOM 686 C C . GLY A 1 88 ? 5.429 -19.136 33.824 1.00 73.88 88 GLY A C 1
ATOM 687 O O . GLY A 1 88 ? 6.215 -19.447 34.707 1.00 73.88 88 GLY A O 1
ATOM 688 N N . ARG A 1 89 ? 4.377 -19.907 33.513 1.00 62.28 89 ARG A N 1
ATOM 689 C CA . ARG A 1 89 ? 4.110 -21.236 34.106 1.00 62.28 89 ARG A CA 1
ATOM 690 C C . ARG A 1 89 ? 4.645 -22.401 33.265 1.00 62.28 89 ARG A C 1
ATOM 692 O O . ARG A 1 89 ? 4.491 -23.547 33.670 1.00 62.28 89 ARG A O 1
ATOM 699 N N . GLY A 1 90 ? 5.223 -22.108 32.098 1.00 57.84 90 GLY A N 1
ATOM 700 C CA . GLY A 1 90 ? 5.881 -23.076 31.216 1.00 57.84 90 GLY A CA 1
ATOM 701 C C . GLY A 1 90 ? 7.410 -23.094 31.332 1.00 57.84 90 GLY A C 1
ATOM 702 O O . GLY A 1 90 ? 8.055 -23.682 30.466 1.00 57.84 90 GLY A O 1
ATOM 703 N N . VAL A 1 91 ? 7.971 -22.434 32.353 1.00 47.84 91 VAL A N 1
ATOM 704 C CA . VAL A 1 91 ? 9.399 -22.432 32.719 1.00 47.84 91 VAL A CA 1
ATOM 705 C C . VAL A 1 91 ? 9.555 -23.053 34.099 1.00 47.84 91 VAL A C 1
ATOM 707 O O . VAL A 1 91 ? 8.704 -22.743 34.963 1.00 47.84 91 VAL A O 1
#

Foldseek 3Di:
DDPDDDDDDDDPPCVVVLVVCCVVVVDVDSVRSVVVVVVVVVVVVVVVVVVVVVVVVCVVVDPDDDDPVVVVVVVVVVVVVVVVVVVVVVD

Radius of gyration: 25.18 Å; chains: 1; bounding box: 45×35×69 Å

Secondary structure (DSSP, 8-state):
---S-------TTHHHHHHHHHHTTS-SSHHHHHHHHHHHHHHHHHHHHHHHHHHHHHHHS--SPP--HHHHHHHHHHHHHHHHHHHTT--